Protein AF-A0A5K0WN12-F1 (afdb_monomer_lite)

Structure (mmCIF, N/CA/C/O backbone):
data_AF-A0A5K0WN12-F1
#
_entry.id   AF-A0A5K0WN12-F1
#
loop_
_atom_site.group_PDB
_atom_site.id
_atom_site.type_symbol
_atom_site.label_atom_id
_atom_site.label_alt_id
_atom_site.label_comp_id
_atom_site.label_asym_id
_atom_site.label_entity_id
_atom_site.label_seq_id
_atom_site.pdbx_PDB_ins_code
_atom_site.Cartn_x
_atom_site.Cartn_y
_atom_site.Cartn_z
_atom_site.occupancy
_atom_site.B_iso_or_equiv
_atom_site.auth_seq_id
_atom_site.auth_comp_id
_atom_site.auth_asym_id
_atom_site.auth_atom_id
_atom_site.pdbx_PDB_model_num
ATOM 1 N N . MET A 1 1 ? -15.466 1.176 29.986 1.00 65.19 1 MET A N 1
ATOM 2 C CA . MET A 1 1 ? -14.100 0.948 29.458 1.00 65.19 1 MET A CA 1
ATOM 3 C C . MET A 1 1 ? -14.155 0.985 27.931 1.00 65.19 1 MET A C 1
ATOM 5 O O . MET A 1 1 ? -14.721 0.078 27.331 1.00 65.19 1 MET A O 1
ATOM 9 N N . LYS A 1 2 ? -13.690 2.066 27.288 1.00 77.50 2 LYS A N 1
ATOM 10 C CA . LYS A 1 2 ? -13.752 2.208 25.821 1.00 77.50 2 LYS A CA 1
ATOM 11 C C . LYS A 1 2 ? -12.669 1.310 25.217 1.00 77.50 2 LYS A C 1
ATOM 13 O O . LYS A 1 2 ? -11.486 1.582 25.403 1.00 77.50 2 LYS A O 1
ATOM 18 N N . ARG A 1 3 ? -13.055 0.206 24.567 1.00 75.81 3 ARG A N 1
ATOM 19 C CA . ARG A 1 3 ? -12.093 -0.687 23.901 1.00 75.81 3 ARG A CA 1
ATOM 20 C C . ARG A 1 3 ? -11.340 0.128 22.845 1.00 75.81 3 ARG A C 1
ATOM 22 O O . ARG A 1 3 ? -11.972 0.742 21.988 1.00 75.81 3 ARG A O 1
ATOM 29 N N . ARG A 1 4 ? -10.005 0.161 22.915 1.00 71.12 4 ARG A N 1
ATOM 30 C CA . ARG A 1 4 ? -9.173 0.673 21.818 1.00 71.12 4 ARG A CA 1
ATOM 31 C C . ARG A 1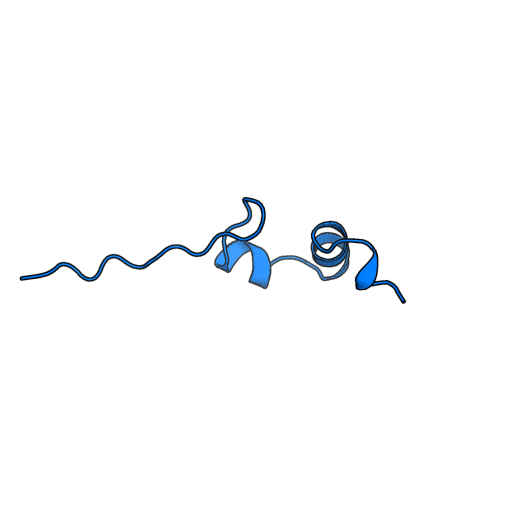 4 ? -9.344 -0.289 20.648 1.00 71.12 4 ARG A C 1
ATOM 33 O O . ARG A 1 4 ? -8.728 -1.346 20.615 1.00 71.12 4 ARG A O 1
ATOM 40 N N . THR A 1 5 ? -10.219 0.048 19.713 1.00 72.25 5 THR A N 1
ATOM 41 C CA . THR A 1 5 ? -10.254 -0.622 18.417 1.00 72.25 5 THR A CA 1
ATOM 42 C C . THR A 1 5 ? -9.095 -0.079 17.602 1.00 72.25 5 THR A C 1
ATOM 44 O O . THR A 1 5 ? -9.030 1.127 17.351 1.00 72.25 5 THR A O 1
ATOM 47 N N . PHE A 1 6 ? -8.169 -0.953 17.219 1.00 71.56 6 PHE A N 1
ATOM 48 C CA . PHE A 1 6 ? -7.149 -0.610 16.241 1.00 71.56 6 PHE A CA 1
ATOM 49 C C . PHE A 1 6 ? -7.865 -0.193 14.953 1.00 71.56 6 PHE A C 1
ATOM 51 O O . PHE A 1 6 ? -8.633 -0.972 14.384 1.00 71.56 6 PHE A O 1
ATOM 58 N N . LYS A 1 7 ? -7.699 1.066 14.540 1.00 75.50 7 LYS A N 1
ATOM 59 C CA . LYS A 1 7 ? -8.225 1.519 13.255 1.00 75.50 7 LYS A CA 1
ATOM 60 C C . LYS A 1 7 ? -7.355 0.883 12.181 1.00 75.50 7 LYS A C 1
ATOM 62 O O . LYS A 1 7 ? -6.221 1.309 11.993 1.00 75.50 7 LYS A O 1
ATOM 67 N N . LYS A 1 8 ? -7.882 -0.139 11.510 1.00 77.38 8 LYS A N 1
ATOM 68 C CA . LYS A 1 8 ? -7.249 -0.687 10.313 1.00 77.38 8 LYS A CA 1
ATOM 69 C C . LYS A 1 8 ? -7.268 0.389 9.237 1.00 77.38 8 LYS A C 1
ATOM 71 O O . LYS A 1 8 ? -8.328 0.925 8.916 1.00 77.38 8 LYS A O 1
ATOM 76 N N . PHE A 1 9 ? -6.086 0.742 8.757 1.00 80.25 9 PHE A N 1
ATOM 77 C CA . PHE A 1 9 ? -5.931 1.650 7.638 1.00 80.25 9 PHE A CA 1
ATOM 78 C C . PHE A 1 9 ? -5.780 0.809 6.377 1.00 80.25 9 PHE A C 1
ATOM 80 O O . PHE A 1 9 ? -4.911 -0.058 6.318 1.00 80.25 9 PHE A O 1
ATOM 87 N N . SER A 1 10 ? -6.632 1.064 5.392 1.00 85.12 10 SER A N 1
ATOM 88 C CA . SER A 1 10 ? -6.533 0.456 4.075 1.00 85.12 10 SER A CA 1
ATOM 89 C C . SER A 1 10 ? -6.456 1.552 3.019 1.00 85.12 10 SER A C 1
ATOM 91 O O . SER A 1 10 ? -7.231 2.512 3.022 1.00 85.12 10 SER A O 1
ATOM 93 N N . PHE A 1 11 ? -5.489 1.427 2.118 1.00 82.69 11 PHE A N 1
ATOM 94 C CA . PHE A 1 11 ? -5.303 2.320 0.988 1.00 82.69 11 PHE A CA 1
ATOM 95 C C . PHE A 1 11 ? -5.744 1.605 -0.283 1.00 82.69 11 PHE A C 1
ATOM 97 O O . PHE A 1 11 ? -5.193 0.568 -0.635 1.00 82.69 11 PHE A O 1
ATOM 104 N N . ARG A 1 12 ? -6.760 2.139 -0.974 1.00 81.12 12 ARG A N 1
ATOM 105 C CA . ARG A 1 12 ? -7.294 1.552 -2.224 1.00 81.12 12 ARG A CA 1
ATOM 106 C C . ARG A 1 12 ? -7.692 0.066 -2.100 1.00 81.12 12 ARG A C 1
ATOM 108 O O . ARG A 1 12 ? -7.660 -0.659 -3.084 1.00 81.12 12 ARG A O 1
ATOM 115 N N . GLY A 1 13 ? -8.088 -0.376 -0.905 1.00 83.81 13 GLY A N 1
ATOM 116 C CA . GLY A 1 13 ? -8.434 -1.777 -0.628 1.00 83.81 13 GLY A CA 1
ATOM 117 C C . GLY A 1 13 ? -7.251 -2.670 -0.237 1.00 83.81 13 GLY A C 1
ATOM 118 O O . GLY A 1 13 ? -7.464 -3.848 0.021 1.00 83.81 13 GLY A O 1
ATOM 119 N N . VAL A 1 14 ? -6.036 -2.120 -0.148 1.00 84.56 14 VAL A N 1
ATOM 120 C CA . VAL A 1 14 ? -4.837 -2.801 0.361 1.00 84.56 14 VAL A CA 1
ATOM 121 C C . VAL A 1 14 ? -4.618 -2.401 1.818 1.00 84.56 14 VAL A C 1
ATOM 123 O O . VAL A 1 14 ? -4.599 -1.212 2.137 1.00 84.56 14 VAL A O 1
ATOM 126 N N . ASP A 1 15 ? -4.480 -3.380 2.709 1.00 88.25 15 ASP A N 1
ATOM 127 C CA . ASP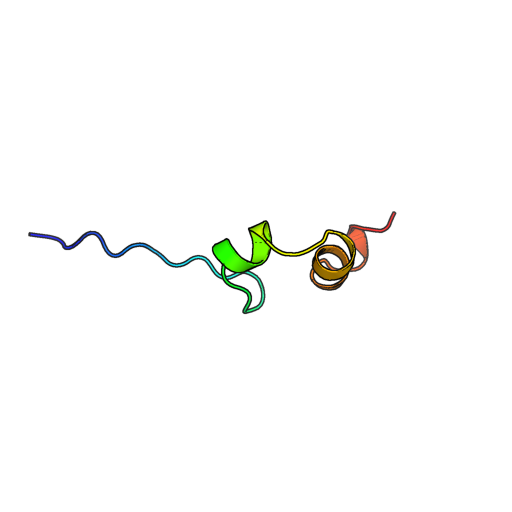 A 1 15 ? -4.173 -3.133 4.122 1.00 88.25 15 ASP A CA 1
ATOM 128 C C . ASP A 1 15 ? -2.778 -2.519 4.289 1.00 88.25 15 ASP A C 1
ATOM 130 O O . ASP A 1 15 ? -1.868 -2.795 3.509 1.00 88.25 15 ASP A O 1
ATOM 134 N N . LEU A 1 16 ? -2.593 -1.694 5.323 1.00 84.38 16 LEU A N 1
ATOM 135 C CA . LEU A 1 16 ? -1.313 -1.029 5.580 1.00 84.38 16 LEU A CA 1
ATOM 136 C C . LEU A 1 16 ? -0.145 -2.016 5.718 1.00 84.38 16 LEU A C 1
ATOM 138 O O . LEU A 1 16 ? 0.925 -1.755 5.180 1.00 84.38 16 LEU A O 1
ATOM 142 N N . ASP A 1 17 ? -0.367 -3.145 6.391 1.00 84.50 17 ASP A N 1
ATOM 143 C CA . ASP A 1 17 ? 0.659 -4.178 6.568 1.00 84.50 17 ASP A CA 1
ATOM 144 C C . ASP A 1 17 ? 1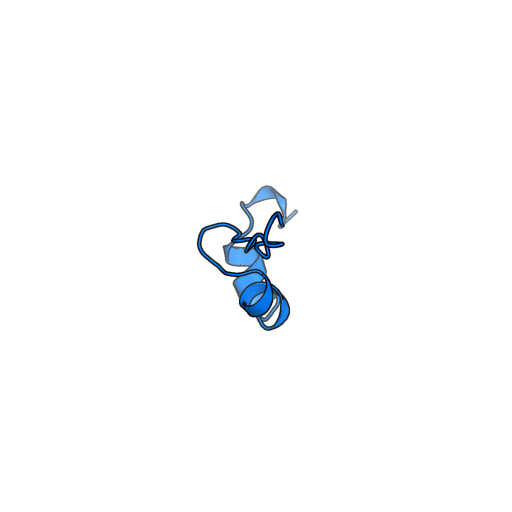.087 -4.745 5.203 1.00 84.50 17 ASP A C 1
ATOM 146 O O . ASP A 1 17 ? 2.269 -4.791 4.881 1.00 84.50 17 ASP A O 1
ATOM 150 N N . ALA A 1 18 ? 0.114 -5.034 4.333 1.00 85.06 18 ALA A N 1
ATOM 151 C CA . ALA A 1 18 ? 0.371 -5.498 2.972 1.00 85.06 18 ALA A CA 1
ATOM 152 C C . ALA A 1 18 ? 1.032 -4.427 2.088 1.00 85.06 18 ALA A C 1
ATOM 154 O O . ALA A 1 18 ? 1.755 -4.765 1.156 1.00 85.06 18 ALA A O 1
ATOM 155 N N . LEU A 1 19 ? 0.800 -3.140 2.363 1.00 83.50 19 LEU A N 1
ATOM 156 C CA . LEU A 1 19 ? 1.431 -2.038 1.638 1.00 83.50 19 LEU A CA 1
ATOM 157 C C . LEU A 1 19 ? 2.935 -1.934 1.943 1.00 83.50 19 LEU A C 1
ATOM 159 O O . LEU A 1 19 ? 3.700 -1.543 1.064 1.00 83.50 19 LEU A O 1
ATOM 163 N N . LEU A 1 20 ? 3.349 -2.273 3.169 1.00 84.69 20 LEU A N 1
ATOM 164 C CA . LEU A 1 20 ? 4.752 -2.248 3.602 1.00 84.69 20 LEU A CA 1
ATOM 165 C C . LEU A 1 20 ? 5.557 -3.425 3.036 1.00 84.69 20 LEU A C 1
ATOM 167 O O . LEU A 1 20 ? 6.738 -3.262 2.737 1.00 84.69 20 LEU A O 1
ATOM 171 N N . ASP A 1 21 ? 4.906 -4.572 2.845 1.00 88.12 21 ASP A N 1
ATOM 172 C CA . ASP A 1 21 ? 5.519 -5.776 2.271 1.00 88.12 21 ASP A CA 1
ATOM 173 C C . ASP A 1 21 ? 5.533 -5.772 0.730 1.00 88.12 21 ASP A C 1
ATOM 175 O O . ASP A 1 21 ? 6.168 -6.620 0.097 1.00 88.12 21 ASP A O 1
ATOM 179 N N . MET A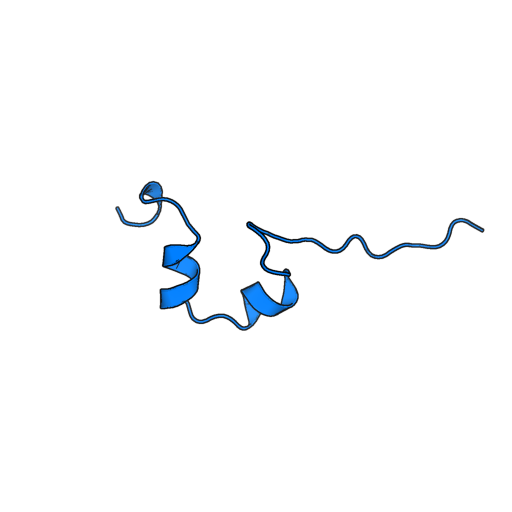 1 22 ? 4.830 -4.825 0.100 1.00 83.62 22 MET A N 1
ATOM 180 C CA . MET A 1 22 ? 4.673 -4.780 -1.351 1.00 83.62 22 MET A CA 1
ATOM 181 C C . MET A 1 22 ? 5.906 -4.171 -2.041 1.00 83.62 22 MET A C 1
ATOM 183 O O . MET A 1 22 ? 6.400 -3.112 -1.643 1.00 83.62 22 MET A O 1
ATOM 187 N N . PRO A 1 23 ? 6.393 -4.771 -3.141 1.00 84.12 23 PRO A N 1
ATOM 188 C CA . PRO A 1 23 ? 7.499 -4.210 -3.902 1.00 84.12 23 PRO A CA 1
ATOM 189 C C . PRO A 1 23 ? 7.103 -2.899 -4.596 1.00 84.12 23 PRO A C 1
ATOM 191 O O . PRO A 1 23 ? 5.996 -2.740 -5.115 1.00 84.12 23 PRO A O 1
ATOM 194 N N . THR A 1 24 ? 8.058 -1.972 -4.715 1.00 82.25 24 THR A N 1
ATOM 195 C CA . THR A 1 24 ? 7.847 -0.617 -5.262 1.00 82.25 24 THR A CA 1
ATOM 196 C C . THR A 1 24 ? 7.192 -0.614 -6.650 1.00 82.25 24 THR A C 1
ATOM 198 O O . THR A 1 24 ? 6.387 0.258 -6.951 1.00 82.25 24 THR A O 1
ATOM 201 N N . LYS A 1 25 ? 7.476 -1.616 -7.493 1.00 79.94 25 LYS A N 1
ATOM 202 C CA . LYS A 1 25 ? 6.879 -1.757 -8.836 1.00 79.94 25 LYS A CA 1
ATOM 203 C C . LYS A 1 25 ? 5.364 -1.978 -8.813 1.00 79.94 25 LYS A C 1
ATOM 205 O O . LYS A 1 25 ? 4.679 -1.571 -9.747 1.00 79.94 25 LYS A O 1
ATOM 210 N N . GLU A 1 26 ? 4.855 -2.658 -7.795 1.00 80.25 26 GLU A N 1
ATOM 211 C CA . GLU A 1 26 ? 3.421 -2.906 -7.615 1.00 80.25 26 GLU A CA 1
ATOM 212 C C . GLU A 1 26 ? 2.765 -1.730 -6.900 1.00 80.25 26 GLU A C 1
ATOM 214 O O . GLU A 1 26 ? 1.697 -1.280 -7.309 1.00 80.25 26 GLU A O 1
ATOM 219 N N . LEU A 1 27 ? 3.473 -1.148 -5.932 1.00 82.25 27 LEU A N 1
ATOM 220 C CA . LEU A 1 27 ? 3.049 0.056 -5.232 1.00 82.25 27 LEU A CA 1
ATOM 221 C C . LEU A 1 27 ? 2.842 1.247 -6.190 1.00 82.25 27 LEU A C 1
ATOM 223 O O . LEU A 1 27 ? 1.850 1.964 -6.082 1.00 82.25 27 LEU A O 1
ATOM 227 N N . ILE A 1 28 ? 3.722 1.423 -7.182 1.00 81.75 28 ILE A N 1
ATOM 228 C CA . ILE A 1 28 ? 3.588 2.467 -8.215 1.00 81.75 28 ILE A CA 1
ATOM 229 C C . ILE A 1 28 ? 2.288 2.308 -9.017 1.00 81.75 28 ILE A C 1
ATOM 231 O O . ILE A 1 28 ? 1.678 3.312 -9.366 1.00 81.75 28 ILE A O 1
ATOM 235 N N . LYS A 1 29 ? 1.802 1.081 -9.255 1.00 80.50 29 LYS A N 1
ATOM 236 C CA . LYS A 1 29 ? 0.525 0.853 -9.963 1.00 80.50 29 LYS A CA 1
ATOM 237 C C . LYS A 1 29 ? -0.694 1.306 -9.150 1.00 80.50 29 LYS A C 1
ATOM 239 O O . LYS A 1 29 ? -1.748 1.549 -9.731 1.00 80.50 29 LYS A O 1
ATOM 244 N N . LEU A 1 30 ? -0.565 1.400 -7.823 1.00 79.56 30 LEU A N 1
ATOM 245 C CA . LEU A 1 30 ? -1.616 1.886 -6.920 1.00 79.56 30 LEU A CA 1
ATOM 24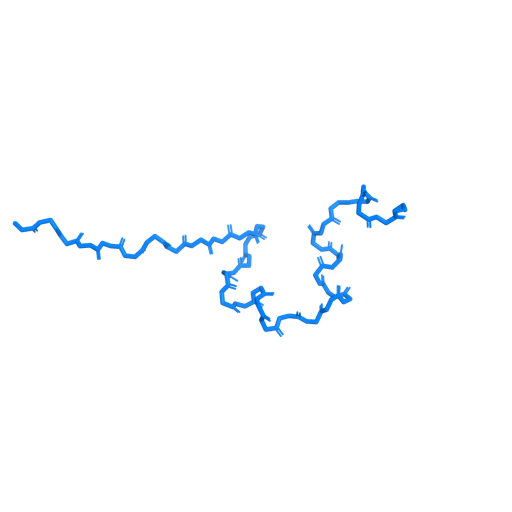6 C C . LEU A 1 30 ? -1.654 3.418 -6.837 1.00 79.56 30 LEU A C 1
ATOM 248 O O . LEU A 1 30 ? -2.687 3.994 -6.479 1.00 79.56 30 LEU A O 1
ATOM 252 N N . PHE A 1 31 ? -0.549 4.086 -7.170 1.00 78.81 31 PHE A N 1
ATOM 253 C CA . PHE A 1 31 ? -0.483 5.537 -7.258 1.00 78.81 31 PHE A CA 1
ATOM 254 C C . PHE A 1 31 ? -0.896 5.996 -8.664 1.00 78.81 31 PHE A C 1
ATOM 256 O O . PHE A 1 31 ? -0.445 5.470 -9.675 1.00 78.81 31 PHE A O 1
ATOM 263 N N . HIS A 1 32 ? -1.800 6.976 -8.749 1.00 65.38 32 HIS A N 1
ATOM 264 C CA . HIS A 1 32 ? -2.148 7.581 -10.037 1.00 65.38 32 HIS A CA 1
ATOM 265 C C . HIS A 1 32 ? -0.906 8.222 -10.677 1.00 65.38 32 HIS A C 1
ATOM 267 O O . HIS A 1 32 ? -0.021 8.698 -9.970 1.00 65.38 32 HIS A O 1
ATOM 273 N N . VAL A 1 33 ? -0.916 8.279 -12.013 1.00 62.16 33 VAL A N 1
ATOM 274 C CA . VAL A 1 33 ? 0.142 8.699 -12.964 1.00 62.16 33 VAL A CA 1
ATOM 275 C C . VAL A 1 33 ? 1.005 9.909 -12.545 1.00 62.16 33 VAL A C 1
ATOM 277 O O . VAL A 1 33 ? 2.130 10.046 -13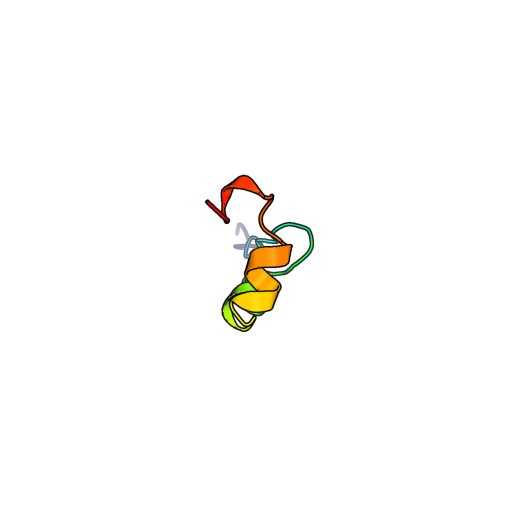.005 1.00 62.16 33 VAL A O 1
ATOM 280 N N . LEU A 1 34 ? 0.538 10.752 -11.622 1.00 55.62 34 LEU A N 1
ATOM 281 C CA . LEU A 1 34 ? 1.277 11.883 -11.051 1.00 55.62 34 LEU A CA 1
ATOM 282 C C . LEU A 1 34 ? 2.571 11.501 -10.300 1.00 55.62 34 LEU A C 1
ATOM 284 O O . LEU A 1 34 ? 3.402 12.373 -10.080 1.00 55.62 34 LEU A O 1
ATOM 288 N N . ALA A 1 35 ? 2.759 10.235 -9.908 1.00 53.56 35 ALA A N 1
ATOM 289 C CA . ALA A 1 35 ? 3.988 9.753 -9.258 1.00 53.56 35 ALA A CA 1
ATOM 290 C C . ALA A 1 35 ? 5.098 9.316 -10.242 1.00 53.56 35 ALA A C 1
ATOM 292 O O . ALA A 1 35 ? 6.162 8.886 -9.803 1.00 53.56 35 ALA A O 1
ATOM 293 N N . GLN A 1 36 ? 4.843 9.379 -11.554 1.00 54.56 36 GLN A N 1
ATOM 294 C CA . GLN A 1 36 ? 5.735 8.879 -12.607 1.00 54.56 36 GLN A CA 1
ATOM 295 C C . GLN A 1 36 ? 6.274 10.007 -13.503 1.00 54.56 36 GLN A C 1
ATOM 297 O O . GLN A 1 36 ? 6.393 9.841 -14.717 1.00 54.56 36 GLN A O 1
ATOM 302 N N . ILE A 1 37 ? 6.565 11.159 -12.897 1.00 55.12 37 ILE A N 1
ATOM 303 C CA . ILE A 1 37 ? 7.180 12.322 -13.551 1.00 55.12 37 ILE A CA 1
ATOM 304 C C . ILE A 1 37 ? 8.558 12.552 -12.940 1.00 55.12 37 ILE A C 1
ATOM 306 O O . ILE A 1 37 ? 8.647 12.495 -11.692 1.00 55.12 37 ILE A O 1
#

pLDDT: mean 76.81, std 9.79, range [53.56, 88.25]

InterPro domains:
  IPR023575 Small ribosomal subunit protein uS19, superfamily [G3DSA:3.30.860.10] (1-36)

Organism: NCBI:txid210225

Radius of gyration: 13.86 Å; chains: 1; bounding box: 22×18×43 Å

Secondary structure (DSSP, 8-state):
---------EETTEEHHHHHHS-HHHHHHHS-GGG--

Sequence (37 aa):
MKRRTFKKFSFRGVDLDALLDMPTKELIKLFHVLAQI

Foldseek 3Di:
DDDPDDPFDAQPNHTPVRLVVDDPVVNVVSDPPVVVD